Protein AF-A0A9P8RKE7-F1 (afdb_monomer_lite)

pLDDT: mean 92.06, std 8.33, range [48.5, 98.0]

Organism: NCBI:txid152316

Seq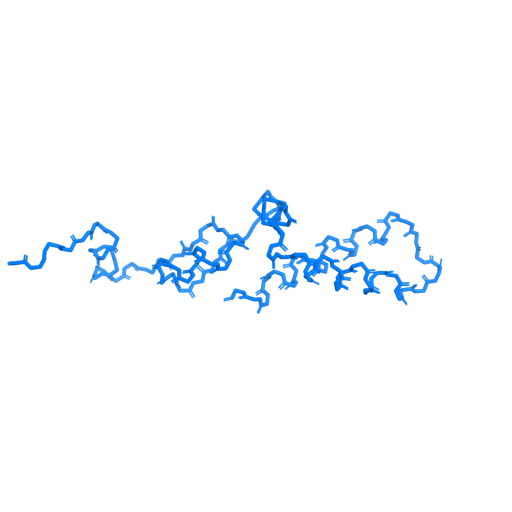uence (90 aa):
RMESDSLTQLRACGTVLIADTADFDKITKFKASEGTTNPSLLYAAATNPSYEPLIRSTIAHVASLPPTITAEDRLRIAVDFLAVQFGKEI

Foldseek 3Di:
DPPDDPLRVCVVVVHQFEAAALALVVCVVSVHPYYDDDLVRLVVNCPDPVCVVLLVVLVVVLVPDDPPQDPVNSVVSSSVSSVVSSRVSD

InterPro domains:
  IPR001585 Transaldolase/Fructose-6-phosphate aldolase [PF00923] (18-90)
  IPR013785 Aldolase-type TIM barrel [G3DSA:3.20.20.70] (1-90)

Radius of gyration: 17.4 Å; chains: 1; bounding box: 41×20×53 Å

Structure (mmCIF, N/CA/C/O backbone):
data_AF-A0A9P8RKE7-F1
#
_entry.id   AF-A0A9P8RKE7-F1
#
loop_
_atom_site.group_PDB
_atom_site.id
_atom_site.type_symbol
_atom_site.label_atom_id
_atom_site.label_alt_id
_atom_site.label_comp_id
_atom_site.label_asym_id
_atom_site.label_entity_id
_atom_site.label_seq_id
_atom_site.pdbx_PDB_ins_code
_atom_site.Cartn_x
_atom_site.Cartn_y
_atom_site.Cartn_z
_atom_site.occupancy
_atom_site.B_iso_or_equiv
_atom_site.auth_seq_id
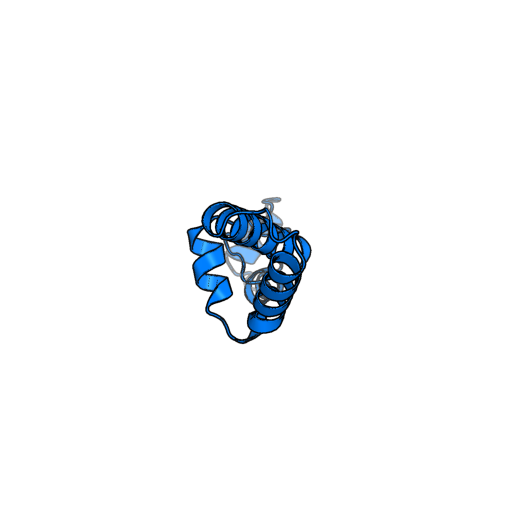_atom_site.auth_comp_id
_atom_site.auth_asym_id
_atom_site.auth_atom_id
_atom_site.pdbx_PDB_model_num
ATOM 1 N N . ARG A 1 1 ? -26.271 -7.508 30.401 1.00 48.50 1 ARG A N 1
ATOM 2 C CA . ARG A 1 1 ? -25.147 -6.547 30.290 1.00 48.50 1 ARG A CA 1
ATOM 3 C C . ARG A 1 1 ? -24.493 -6.873 28.959 1.00 48.50 1 ARG A C 1
ATOM 5 O O . ARG A 1 1 ? -24.144 -8.028 28.786 1.00 48.50 1 ARG A O 1
ATOM 12 N N . MET A 1 2 ? -24.481 -5.964 27.986 1.00 50.91 2 MET A N 1
ATOM 13 C CA . MET A 1 2 ? -23.772 -6.227 26.732 1.00 50.91 2 MET A CA 1
ATOM 14 C C . MET A 1 2 ? -22.289 -6.272 27.109 1.00 50.91 2 MET A C 1
ATOM 16 O O . MET A 1 2 ? -21.741 -5.244 27.499 1.00 50.91 2 MET A O 1
ATOM 20 N N . GLU A 1 3 ? -21.695 -7.461 27.171 1.00 56.62 3 GLU A N 1
ATOM 21 C CA . GLU A 1 3 ? -20.258 -7.577 27.402 1.00 56.62 3 GLU A CA 1
ATOM 22 C C . GLU A 1 3 ? -19.568 -7.010 26.164 1.00 56.62 3 GLU A C 1
ATOM 24 O O . GLU A 1 3 ? -19.649 -7.574 25.075 1.00 56.62 3 GLU A O 1
ATOM 29 N N . SER A 1 4 ? -18.990 -5.820 26.307 1.00 77.44 4 SER A N 1
ATOM 30 C CA . SER A 1 4 ? -18.177 -5.211 25.267 1.00 77.44 4 SER A CA 1
ATOM 31 C C . SER A 1 4 ? -16.827 -5.915 25.238 1.00 77.44 4 SER A C 1
ATOM 33 O O . SER A 1 4 ? -16.166 -6.042 26.270 1.00 77.44 4 SER A O 1
ATOM 35 N N . ASP A 1 5 ? -16.411 -6.372 24.059 1.00 90.75 5 ASP A N 1
ATOM 36 C CA . ASP A 1 5 ? -15.062 -6.893 23.853 1.00 90.75 5 ASP A CA 1
ATOM 37 C C . ASP A 1 5 ? -14.001 -5.808 24.143 1.00 90.75 5 ASP A C 1
ATOM 39 O O . ASP A 1 5 ? -14.294 -4.606 24.159 1.00 90.75 5 ASP A O 1
ATOM 43 N N . SER A 1 6 ? -12.753 -6.221 24.374 1.00 93.94 6 SER A N 1
ATOM 44 C CA . SER A 1 6 ? -11.661 -5.304 24.732 1.00 93.94 6 SER A CA 1
ATOM 45 C C . SER A 1 6 ? -11.427 -4.200 23.694 1.00 93.94 6 SER A C 1
ATOM 47 O O . SER A 1 6 ? -11.078 -3.081 24.067 1.00 93.94 6 SER A O 1
ATOM 49 N N . LEU A 1 7 ? -11.655 -4.472 22.404 1.00 91.94 7 LEU A N 1
ATOM 50 C CA . LEU A 1 7 ? -11.498 -3.479 21.339 1.00 91.94 7 LEU A CA 1
ATOM 51 C C . LEU A 1 7 ? -12.593 -2.408 21.429 1.00 91.94 7 LEU A C 1
ATOM 53 O O . LEU A 1 7 ? -12.327 -1.216 21.283 1.00 91.94 7 LEU A O 1
ATOM 57 N N . THR A 1 8 ? -13.823 -2.820 21.724 1.00 91.50 8 THR A N 1
ATOM 58 C CA . THR A 1 8 ? -14.952 -1.918 21.962 1.00 91.50 8 THR A CA 1
ATOM 59 C C . THR A 1 8 ? -14.736 -1.052 23.202 1.00 91.50 8 THR A C 1
ATOM 61 O O . THR A 1 8 ? -15.047 0.139 23.168 1.00 91.50 8 THR A O 1
ATOM 64 N N . GLN A 1 9 ? -14.145 -1.602 24.265 1.00 93.75 9 GLN A N 1
ATOM 65 C CA . GLN A 1 9 ? -13.779 -0.826 25.454 1.00 93.75 9 GLN A CA 1
ATOM 66 C C . GLN A 1 9 ? -12.686 0.211 25.156 1.00 93.75 9 GLN A C 1
ATOM 68 O O . GLN A 1 9 ? -12.833 1.364 25.554 1.00 93.75 9 GLN A O 1
ATOM 73 N N . LEU A 1 10 ? -11.646 -0.152 24.392 1.00 93.19 10 LEU A N 1
ATOM 74 C CA . LEU A 1 10 ? -10.595 0.784 23.968 1.00 93.19 10 LEU A CA 1
ATOM 75 C C . LEU A 1 10 ? -11.167 1.988 23.205 1.00 93.19 10 LEU A C 1
ATOM 77 O O . LEU A 1 10 ? -10.844 3.128 23.537 1.00 93.19 10 LEU A O 1
ATOM 81 N N . ARG A 1 11 ? -12.080 1.759 22.248 1.00 90.75 11 ARG A N 1
ATOM 82 C CA . ARG A 1 11 ? -12.764 2.861 21.539 1.00 90.75 11 ARG A CA 1
ATOM 83 C C . ARG A 1 11 ? -13.537 3.769 22.492 1.00 90.75 11 ARG A C 1
ATOM 85 O O . ARG A 1 11 ? -13.486 4.987 22.357 1.00 90.75 11 ARG A O 1
ATOM 92 N N . ALA A 1 12 ? -14.265 3.186 23.445 1.00 92.50 12 ALA A N 1
ATOM 93 C CA . ALA A 1 12 ? -15.104 3.939 24.378 1.00 92.50 12 ALA A CA 1
ATOM 94 C C . ALA A 1 12 ? -14.292 4.852 25.316 1.00 92.50 12 ALA A C 1
ATOM 96 O O . ALA A 1 12 ? -14.808 5.873 25.762 1.00 92.50 12 ALA A O 1
ATOM 97 N N . CYS A 1 13 ? -13.019 4.528 25.567 1.00 94.38 13 CYS A N 1
ATOM 98 C CA . CYS A 1 13 ? -12.087 5.366 26.328 1.00 9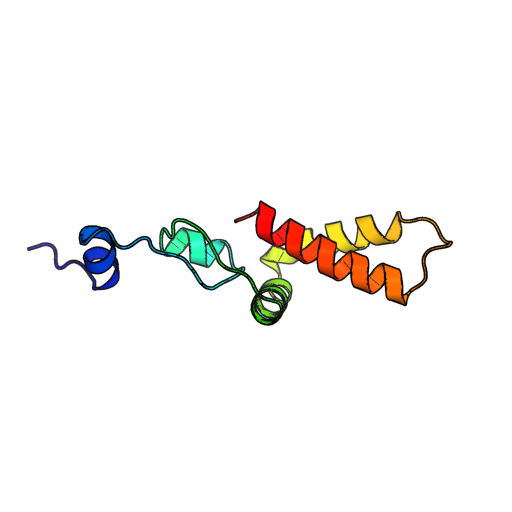4.38 13 CYS A CA 1
ATOM 99 C C . CYS A 1 13 ? -11.538 6.569 25.536 1.00 94.38 13 CYS A C 1
ATOM 101 O O . CYS A 1 13 ? -10.720 7.319 26.064 1.00 94.38 13 CYS A O 1
ATOM 103 N N . GLY A 1 14 ? -11.953 6.756 24.279 1.00 92.31 14 GLY A N 1
ATOM 104 C CA . GLY A 1 14 ? -11.455 7.821 23.406 1.00 92.31 14 GLY A CA 1
ATOM 105 C C . GLY A 1 14 ? -10.147 7.479 22.687 1.00 92.31 14 GLY A C 1
ATOM 106 O O . GLY A 1 14 ? -9.552 8.357 22.065 1.00 92.31 14 GLY A O 1
ATOM 107 N N . THR A 1 15 ? -9.685 6.224 22.744 1.00 93.88 15 THR A N 1
ATOM 108 C CA . THR A 1 15 ? -8.535 5.775 21.951 1.00 93.88 15 THR A CA 1
ATOM 109 C C . THR A 1 15 ? -8.920 5.686 20.478 1.00 93.88 15 THR A C 1
ATOM 111 O O . THR A 1 15 ? -9.879 5.003 20.112 1.00 93.88 15 THR A O 1
ATOM 114 N N . VAL A 1 16 ? -8.137 6.345 19.623 1.00 91.81 16 VAL A N 1
ATOM 115 C CA . VAL A 1 16 ? -8.266 6.223 18.169 1.00 91.81 16 VAL A CA 1
ATOM 116 C C . VAL A 1 16 ? -7.691 4.877 17.742 1.00 91.81 16 VAL A C 1
ATOM 118 O O . VAL A 1 16 ? -6.550 4.553 18.067 1.00 91.81 16 VAL A O 1
ATOM 121 N N . LEU A 1 17 ? -8.488 4.080 17.034 1.00 91.88 17 LEU A N 1
ATOM 122 C CA . LEU A 1 17 ? -8.031 2.798 16.517 1.00 91.88 17 LEU A CA 1
ATOM 123 C C . LEU A 1 17 ? -7.447 2.954 15.124 1.00 91.88 17 LEU A C 1
ATOM 125 O O . LEU A 1 17 ? -8.130 3.408 14.209 1.00 91.88 17 LEU A O 1
ATOM 129 N N . ILE A 1 18 ? -6.218 2.478 14.983 1.00 92.44 18 ILE A N 1
ATOM 130 C CA . ILE A 1 18 ? -5.450 2.465 13.746 1.00 92.44 18 ILE A CA 1
ATOM 131 C C . ILE A 1 18 ? -5.111 1.012 13.432 1.00 92.44 18 ILE A C 1
ATOM 133 O O . ILE A 1 18 ? -4.687 0.273 14.324 1.00 92.44 18 ILE A O 1
ATOM 137 N N . ALA A 1 19 ? -5.328 0.578 12.194 1.00 93.38 19 ALA A N 1
ATOM 138 C CA . ALA A 1 19 ? -5.018 -0.783 11.777 1.00 93.38 19 ALA A CA 1
ATOM 139 C C . ALA A 1 19 ? -3.613 -0.852 11.164 1.00 93.38 19 ALA A C 1
ATOM 141 O O . ALA A 1 19 ? -3.343 -0.202 10.163 1.00 93.38 19 ALA A O 1
ATOM 142 N N . ASP A 1 20 ? -2.728 -1.682 11.712 1.00 94.56 20 ASP A N 1
ATOM 143 C CA . ASP A 1 20 ? -1.384 -1.875 11.150 1.00 94.56 20 ASP A CA 1
ATOM 144 C C . ASP A 1 20 ? -1.401 -2.900 10.007 1.00 94.56 20 ASP A C 1
ATOM 146 O O . ASP A 1 20 ? -1.018 -4.064 10.153 1.00 94.56 20 ASP A O 1
ATOM 150 N N . THR A 1 21 ? -1.985 -2.506 8.875 1.00 92.94 21 THR A N 1
ATOM 151 C CA . THR A 1 21 ? -2.150 -3.369 7.708 1.00 92.94 21 THR A CA 1
ATOM 152 C C . THR A 1 21 ? -2.411 -2.568 6.432 1.00 92.94 21 THR A C 1
ATOM 154 O O . THR A 1 21 ? -3.025 -1.508 6.471 1.00 92.94 21 THR A O 1
ATOM 157 N N . ALA A 1 22 ? -2.004 -3.124 5.287 1.00 92.56 22 ALA A N 1
ATOM 158 C CA . ALA A 1 22 ? -2.401 -2.654 3.955 1.00 92.56 22 ALA A CA 1
ATOM 159 C C . ALA A 1 22 ? -3.606 -3.442 3.385 1.00 92.56 22 ALA A C 1
ATOM 161 O O . ALA A 1 22 ? -3.869 -3.407 2.190 1.00 92.56 22 ALA A O 1
ATOM 162 N N . ASP A 1 23 ? -4.294 -4.215 4.230 1.00 92.62 23 ASP A N 1
ATOM 163 C CA . ASP A 1 23 ? -5.416 -5.082 3.866 1.00 92.62 23 ASP A CA 1
ATOM 164 C C . ASP A 1 23 ? -6.755 -4.395 4.189 1.00 92.62 23 ASP A C 1
ATOM 166 O O . ASP A 1 23 ? -7.192 -4.374 5.345 1.00 92.62 23 ASP A O 1
ATOM 170 N N . PHE A 1 24 ? -7.406 -3.826 3.171 1.00 88.75 24 PHE A N 1
ATOM 171 C CA . PHE A 1 24 ? -8.604 -2.987 3.320 1.00 88.75 24 PHE A CA 1
ATOM 172 C C . PHE A 1 24 ? -9.778 -3.734 3.962 1.00 88.75 24 PHE A C 1
ATOM 174 O O . PHE A 1 24 ? -10.528 -3.162 4.761 1.00 88.75 24 PHE A O 1
ATOM 181 N N . ASP A 1 25 ? -9.897 -5.038 3.694 1.00 88.56 25 ASP A N 1
ATOM 182 C CA . ASP A 1 25 ? -10.927 -5.890 4.291 1.00 88.56 25 ASP A CA 1
ATOM 183 C C . ASP A 1 25 ? -10.768 -5.957 5.813 1.00 88.56 25 ASP A C 1
ATOM 185 O O . ASP A 1 25 ? -11.749 -5.916 6.564 1.00 88.56 25 ASP A O 1
ATOM 189 N N . LYS A 1 26 ? -9.522 -6.019 6.301 1.00 88.88 26 LYS A N 1
ATOM 190 C CA . LYS A 1 26 ? -9.235 -6.028 7.741 1.00 88.88 26 LYS A CA 1
ATOM 191 C C . LYS A 1 26 ? -9.486 -4.663 8.370 1.00 88.88 26 LYS A C 1
ATOM 193 O O . LYS A 1 26 ? -10.083 -4.616 9.446 1.00 88.88 26 LYS A O 1
ATOM 198 N N . ILE A 1 27 ? -9.089 -3.577 7.707 1.00 89.56 27 ILE A N 1
ATOM 199 C CA . ILE A 1 27 ? -9.349 -2.202 8.171 1.00 89.56 27 ILE A CA 1
ATOM 200 C C . ILE A 1 27 ? -10.861 -2.003 8.363 1.00 89.56 27 ILE A C 1
ATOM 202 O O . ILE A 1 27 ? -11.316 -1.640 9.454 1.00 89.56 27 ILE A O 1
ATOM 206 N N . THR A 1 28 ? -11.643 -2.380 7.348 1.00 88.38 28 THR A N 1
ATOM 207 C CA . THR A 1 28 ? -13.111 -2.322 7.360 1.00 88.38 28 THR A CA 1
ATOM 208 C C . THR A 1 28 ? -13.708 -3.208 8.456 1.00 88.38 28 THR A C 1
ATOM 210 O O . THR A 1 28 ? -14.544 -2.755 9.242 1.00 88.38 28 THR A O 1
ATOM 213 N N . LYS A 1 29 ? -13.254 -4.465 8.572 1.00 89.12 29 LYS A N 1
ATOM 214 C CA . LYS A 1 29 ? -13.746 -5.429 9.571 1.00 89.12 29 LYS A CA 1
ATOM 215 C C . LYS A 1 29 ? -13.618 -4.912 11.004 1.00 89.12 29 LYS A C 1
ATOM 217 O O . LYS A 1 29 ? -14.526 -5.118 11.811 1.00 89.12 29 LYS A O 1
ATOM 222 N N . PHE A 1 30 ? -12.504 -4.261 11.334 1.00 88.25 30 PHE A N 1
ATOM 223 C CA . PHE A 1 30 ? -12.249 -3.764 12.688 1.00 88.25 30 PHE A CA 1
ATOM 224 C C . PHE A 1 30 ? -12.785 -2.353 12.944 1.00 88.25 30 PHE A C 1
ATOM 226 O O . PHE A 1 30 ? -12.752 -1.896 14.096 1.00 88.25 30 PHE A O 1
ATOM 233 N N . LYS A 1 31 ? -13.341 -1.703 11.910 1.00 86.38 31 LYS A N 1
ATOM 234 C CA . LYS A 1 31 ? -13.801 -0.309 11.945 1.00 86.38 31 LYS A CA 1
ATOM 235 C C . LYS A 1 31 ? -12.701 0.610 12.483 1.00 86.38 31 LYS A C 1
ATOM 237 O O . LYS A 1 31 ? -12.945 1.402 13.395 1.00 86.38 31 LYS A O 1
ATOM 242 N N . ALA A 1 32 ? -11.477 0.399 12.004 1.00 88.19 32 ALA A N 1
ATOM 243 C CA . ALA A 1 32 ? -10.371 1.299 12.294 1.00 88.19 32 ALA A CA 1
ATOM 244 C C . ALA A 1 32 ? -10.596 2.627 11.561 1.00 88.19 32 ALA A C 1
ATOM 246 O O . ALA A 1 32 ? -11.264 2.655 10.528 1.00 88.19 32 ALA A O 1
ATOM 247 N N . SER A 1 33 ? -10.072 3.717 12.115 1.00 82.81 33 SER A N 1
ATOM 248 C CA . SER A 1 33 ? -10.199 5.045 11.512 1.00 82.81 33 SER A CA 1
ATOM 249 C C . SER A 1 33 ? -9.340 5.187 10.256 1.00 82.81 33 SER A C 1
ATOM 251 O O . SER A 1 33 ? -9.749 5.856 9.318 1.00 82.81 33 SER A O 1
ATOM 253 N N . GLU A 1 34 ? -8.162 4.563 10.257 1.00 87.19 34 GLU A N 1
ATOM 254 C CA . GLU A 1 34 ? -7.196 4.552 9.155 1.00 87.19 34 GLU A CA 1
ATOM 255 C C . GLU A 1 34 ? -6.294 3.307 9.267 1.00 87.19 34 GLU A C 1
ATOM 257 O O . GLU A 1 34 ? -6.304 2.599 10.289 1.00 87.19 34 GLU A O 1
ATOM 262 N N . GLY A 1 35 ? -5.526 3.030 8.211 1.00 90.25 35 GLY A N 1
ATOM 263 C CA . GLY A 1 35 ? -4.518 1.973 8.168 1.00 90.25 35 GLY A CA 1
ATOM 264 C C . GLY A 1 35 ? -3.099 2.527 8.038 1.00 90.25 35 GLY A C 1
ATOM 265 O O . GLY A 1 35 ? -2.861 3.448 7.260 1.00 90.25 35 GLY A O 1
ATOM 266 N N . THR A 1 36 ? -2.136 1.952 8.759 1.00 92.25 36 THR A N 1
ATOM 267 C CA . THR A 1 36 ? -0.710 2.233 8.554 1.00 92.25 36 THR A CA 1
ATOM 268 C C . THR A 1 36 ? -0.094 1.186 7.644 1.00 92.25 36 THR A C 1
ATOM 270 O O . THR A 1 36 ? -0.301 -0.016 7.809 1.00 92.25 36 THR A O 1
ATOM 273 N N . THR A 1 37 ? 0.688 1.646 6.669 1.00 92.88 37 THR A N 1
ATOM 274 C CA . THR A 1 37 ? 1.404 0.767 5.745 1.00 92.88 37 THR A CA 1
ATOM 275 C C . THR A 1 37 ? 2.908 0.864 5.971 1.00 92.88 37 THR A C 1
ATOM 277 O O . THR A 1 37 ? 3.443 1.861 6.455 1.00 92.88 37 THR A O 1
ATOM 280 N N . ASN A 1 38 ? 3.604 -0.209 5.622 1.00 94.06 38 ASN A N 1
ATOM 281 C CA . ASN A 1 38 ? 5.054 -0.257 5.505 1.00 94.06 38 ASN A CA 1
ATOM 282 C C . ASN A 1 38 ? 5.407 -1.251 4.378 1.00 94.06 38 ASN A C 1
ATOM 284 O O . ASN A 1 38 ? 4.518 -1.982 3.922 1.00 94.06 38 ASN A O 1
ATOM 288 N N . PRO A 1 39 ? 6.669 -1.316 3.912 1.00 93.81 39 PRO A N 1
ATOM 289 C CA . PRO A 1 39 ? 7.039 -2.183 2.791 1.00 93.81 39 PRO A CA 1
ATOM 290 C C . PRO A 1 39 ? 6.646 -3.657 2.978 1.00 93.81 39 PRO A C 1
ATOM 292 O O . PRO A 1 39 ? 6.156 -4.288 2.043 1.00 93.81 39 PRO A O 1
ATOM 295 N N . SER A 1 40 ? 6.793 -4.201 4.188 1.00 95.62 40 SER A N 1
ATOM 296 C CA . SER A 1 40 ? 6.441 -5.594 4.488 1.00 95.62 40 SER A CA 1
ATOM 297 C C . SER A 1 40 ? 4.931 -5.841 4.427 1.00 95.62 40 SER A C 1
ATOM 299 O O . SER A 1 40 ? 4.495 -6.880 3.932 1.00 95.62 40 SER A O 1
ATOM 301 N N . LEU A 1 41 ? 4.121 -4.887 4.896 1.00 95.94 41 LEU A N 1
ATOM 302 C CA . LEU A 1 41 ? 2.660 -4.966 4.844 1.00 95.94 41 LEU A CA 1
ATOM 303 C C . LEU A 1 41 ? 2.132 -4.833 3.414 1.00 95.94 41 LEU A C 1
ATOM 305 O O . LEU A 1 41 ? 1.229 -5.575 3.036 1.00 95.94 41 LEU A O 1
ATOM 309 N N . LEU A 1 42 ? 2.722 -3.940 2.614 1.00 94.44 42 LEU A N 1
ATOM 310 C CA . LEU A 1 42 ? 2.411 -3.812 1.189 1.00 94.44 42 LEU A CA 1
ATOM 311 C C . LEU A 1 42 ? 2.751 -5.095 0.438 1.00 94.44 42 LEU A C 1
ATOM 313 O O . LEU A 1 42 ? 1.943 -5.561 -0.356 1.00 94.44 42 LEU A O 1
ATOM 317 N N . TYR A 1 43 ? 3.908 -5.699 0.721 1.00 94.00 43 TYR A N 1
ATOM 318 C CA . TYR A 1 43 ? 4.277 -6.986 0.141 1.00 94.00 43 TYR A CA 1
ATOM 319 C C . TYR A 1 43 ? 3.255 -8.071 0.494 1.00 94.00 43 TYR A C 1
ATOM 321 O O . TYR A 1 43 ? 2.740 -8.740 -0.398 1.00 94.00 43 TYR A O 1
ATOM 329 N N . ALA A 1 44 ? 2.904 -8.212 1.776 1.00 93.69 44 ALA A N 1
ATOM 330 C CA . ALA A 1 44 ? 1.915 -9.196 2.205 1.00 93.69 44 ALA A CA 1
ATOM 331 C C . ALA A 1 44 ? 0.554 -8.972 1.524 1.00 93.69 44 ALA A C 1
ATOM 333 O O . ALA A 1 44 ? -0.040 -9.926 1.023 1.00 93.69 44 ALA A O 1
ATOM 334 N N . ALA A 1 45 ? 0.086 -7.723 1.439 1.00 93.19 45 ALA A N 1
ATOM 335 C CA . ALA A 1 45 ? -1.158 -7.394 0.754 1.00 93.19 45 ALA A CA 1
ATOM 336 C C . ALA A 1 45 ? -1.067 -7.687 -0.751 1.00 93.19 45 ALA A C 1
ATOM 338 O O . ALA A 1 45 ? -1.923 -8.380 -1.281 1.00 93.19 45 ALA A O 1
ATOM 339 N N . ALA A 1 46 ? -0.001 -7.273 -1.437 1.00 92.88 46 ALA A N 1
ATOM 340 C CA . ALA A 1 46 ? 0.189 -7.492 -2.873 1.00 92.88 46 ALA A CA 1
ATOM 341 C C . ALA A 1 46 ? 0.157 -8.975 -3.300 1.00 92.88 46 ALA A C 1
ATOM 343 O O . ALA A 1 46 ? -0.109 -9.263 -4.465 1.00 92.88 46 ALA A O 1
ATOM 344 N N . THR A 1 47 ? 0.400 -9.919 -2.380 1.00 92.38 47 THR A N 1
ATOM 345 C CA . THR A 1 47 ? 0.249 -11.364 -2.648 1.00 92.38 47 THR A CA 1
ATOM 346 C C . THR A 1 47 ? -1.199 -11.865 -2.618 1.00 92.38 47 THR A C 1
ATOM 348 O O . THR A 1 47 ? -1.465 -12.987 -3.047 1.00 92.38 47 THR A O 1
ATOM 351 N N . ASN A 1 48 ? -2.142 -11.058 -2.126 1.00 93.12 48 ASN A N 1
ATOM 352 C CA . ASN A 1 48 ? -3.562 -11.382 -2.108 1.00 93.12 48 ASN A CA 1
ATOM 353 C C . ASN A 1 48 ? -4.170 -11.191 -3.514 1.00 93.12 48 ASN A C 1
ATOM 355 O O . ASN A 1 48 ? -4.130 -10.074 -4.040 1.00 93.12 48 ASN A O 1
ATOM 359 N N . PRO A 1 49 ? -4.797 -12.227 -4.107 1.00 94.38 49 PRO A N 1
ATOM 360 C CA . PRO A 1 49 ? -5.443 -12.123 -5.417 1.00 94.38 49 PRO A CA 1
ATOM 361 C C . PRO A 1 49 ? -6.493 -11.011 -5.517 1.00 94.38 49 PRO A C 1
ATOM 363 O O . PRO A 1 49 ? -6.654 -10.423 -6.583 1.00 94.38 49 PRO A O 1
ATOM 366 N N . SER A 1 50 ? -7.171 -10.663 -4.417 1.00 91.88 50 SER A N 1
ATOM 367 C CA . SER A 1 50 ? -8.150 -9.565 -4.404 1.00 91.88 50 SER A CA 1
ATOM 368 C C . SER A 1 50 ? -7.541 -8.210 -4.782 1.00 91.88 50 SER A C 1
ATOM 370 O O . SER A 1 50 ? -8.257 -7.326 -5.245 1.00 91.88 50 SER A O 1
ATOM 372 N N . TYR A 1 51 ? -6.223 -8.044 -4.626 1.00 94.38 51 TYR A N 1
ATOM 373 C CA . TYR A 1 51 ? -5.502 -6.805 -4.929 1.00 94.38 51 TYR A CA 1
ATOM 374 C C . TYR A 1 51 ? -4.746 -6.858 -6.265 1.00 94.38 51 TYR A C 1
ATOM 376 O O . TYR A 1 51 ? -4.065 -5.900 -6.637 1.00 94.38 51 TYR A O 1
ATOM 384 N N . GLU A 1 52 ? -4.920 -7.928 -7.048 1.00 95.00 52 GLU A N 1
ATOM 385 C CA . GLU A 1 52 ? -4.381 -8.049 -8.406 1.00 95.00 52 GLU A CA 1
ATOM 386 C C . GLU A 1 52 ? -4.710 -6.844 -9.316 1.00 95.00 52 GLU A C 1
ATOM 388 O O . GLU A 1 52 ? -3.821 -6.417 -10.063 1.00 95.00 52 GLU A O 1
ATOM 393 N N . PRO A 1 53 ? -5.912 -6.224 -9.260 1.00 95.31 53 PRO A N 1
ATOM 394 C CA . PRO A 1 53 ? -6.200 -5.033 -10.061 1.00 95.31 53 PRO A CA 1
ATOM 395 C C . PRO A 1 53 ? -5.228 -3.867 -9.812 1.00 95.31 53 PRO A C 1
ATOM 397 O O . PRO A 1 53 ? -4.829 -3.195 -10.766 1.00 95.31 53 PRO A O 1
ATOM 400 N N . LEU A 1 54 ? -4.775 -3.662 -8.567 1.00 95.19 54 LEU A N 1
ATOM 401 C CA . LEU A 1 54 ? -3.798 -2.618 -8.222 1.00 95.19 54 LEU A CA 1
ATOM 402 C C . LEU A 1 54 ? -2.417 -2.920 -8.812 1.00 95.19 54 LEU A C 1
ATOM 404 O O . LEU A 1 54 ? -1.736 -2.025 -9.323 1.00 95.19 54 LEU A O 1
ATOM 408 N N . ILE A 1 55 ? -2.024 -4.196 -8.812 1.00 95.38 55 ILE A N 1
ATOM 409 C CA . ILE A 1 55 ? -0.776 -4.656 -9.430 1.00 95.38 55 ILE A CA 1
ATOM 410 C C . ILE A 1 55 ? -0.829 -4.445 -10.944 1.00 95.38 55 ILE A C 1
ATOM 412 O O . ILE A 1 55 ? 0.098 -3.883 -11.526 1.00 95.38 55 ILE A O 1
ATOM 416 N N . ARG A 1 56 ? -1.938 -4.819 -11.591 1.00 96.50 56 ARG A N 1
ATOM 417 C CA . ARG A 1 56 ? -2.133 -4.619 -13.036 1.00 96.50 56 ARG A CA 1
ATOM 418 C C . ARG A 1 56 ? -2.112 -3.143 -13.421 1.00 96.50 56 ARG A C 1
ATOM 420 O O 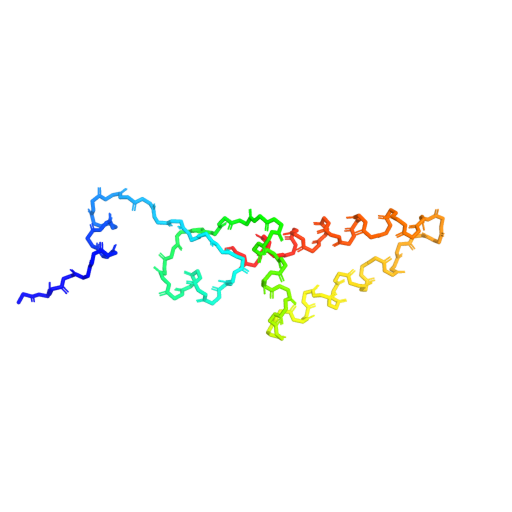. ARG A 1 56 ? -1.464 -2.792 -14.405 1.00 96.50 56 ARG A O 1
ATOM 427 N N . SER A 1 57 ? -2.765 -2.290 -12.634 1.00 96.69 57 SER A N 1
ATOM 428 C CA . SER A 1 57 ? -2.739 -0.835 -12.813 1.00 96.69 57 SER A CA 1
ATOM 429 C C . SER A 1 57 ? -1.314 -0.281 -12.710 1.00 96.69 57 SER A C 1
ATOM 431 O O . SER A 1 57 ? -0.869 0.457 -13.588 1.00 96.69 57 SER A O 1
ATOM 433 N N . THR A 1 58 ? -0.554 -0.719 -11.702 1.00 97.00 58 THR A N 1
ATOM 434 C CA . THR A 1 58 ? 0.859 -0.348 -11.528 1.00 97.00 58 THR A CA 1
ATOM 435 C C . THR A 1 58 ? 1.708 -0.765 -12.727 1.00 97.00 58 THR A C 1
ATOM 437 O O . THR A 1 58 ? 2.450 0.056 -13.264 1.00 97.00 58 THR A O 1
ATOM 440 N N . ILE A 1 59 ? 1.572 -2.013 -13.189 1.00 96.75 59 ILE A N 1
ATOM 441 C CA . ILE A 1 59 ? 2.304 -2.528 -14.357 1.00 96.75 59 ILE A CA 1
ATOM 442 C C . ILE A 1 59 ? 1.962 -1.712 -15.609 1.00 96.75 59 ILE A C 1
ATOM 444 O O . ILE A 1 59 ? 2.864 -1.315 -16.345 1.00 96.75 59 ILE A O 1
ATOM 448 N N . ALA A 1 60 ? 0.679 -1.420 -15.839 1.00 97.88 60 ALA A N 1
ATOM 449 C CA . ALA A 1 60 ? 0.242 -0.605 -16.969 1.00 97.88 60 ALA A CA 1
ATOM 450 C C . ALA A 1 60 ? 0.812 0.822 -16.901 1.00 97.88 60 ALA A C 1
ATOM 452 O O . ALA A 1 60 ? 1.297 1.340 -17.909 1.00 97.88 60 ALA A O 1
ATOM 453 N N . HIS A 1 61 ? 0.817 1.435 -15.713 1.00 97.50 61 HIS A N 1
ATOM 454 C CA . HIS A 1 61 ? 1.402 2.755 -15.500 1.00 97.50 61 HIS A CA 1
ATOM 455 C C . HIS A 1 61 ? 2.890 2.760 -15.852 1.00 97.50 61 HIS A C 1
ATOM 457 O O . HIS A 1 61 ? 3.318 3.546 -16.699 1.00 97.50 61 HIS A O 1
ATOM 463 N N . VAL A 1 62 ? 3.680 1.847 -15.281 1.00 97.19 62 VAL A N 1
ATOM 464 C CA . VAL A 1 62 ? 5.123 1.834 -15.547 1.00 97.19 62 VAL A CA 1
ATOM 465 C C . VAL A 1 62 ? 5.466 1.391 -16.960 1.00 97.19 62 VAL A C 1
ATOM 467 O O . VAL A 1 62 ? 6.493 1.823 -17.471 1.00 97.19 62 VAL A O 1
ATOM 470 N N . ALA A 1 63 ? 4.621 0.602 -17.628 1.00 96.00 63 ALA A N 1
ATOM 471 C CA . ALA A 1 63 ? 4.776 0.278 -19.046 1.00 96.00 63 ALA A CA 1
ATOM 472 C C . ALA A 1 63 ? 4.561 1.502 -19.953 1.00 96.00 63 ALA A C 1
ATOM 474 O O . ALA A 1 63 ? 5.202 1.604 -20.996 1.00 96.00 63 ALA A O 1
ATOM 475 N N . SER A 1 64 ? 3.719 2.458 -19.542 1.00 97.31 64 SER A N 1
ATOM 476 C CA . SER A 1 64 ? 3.456 3.691 -20.298 1.00 97.31 64 SER A CA 1
ATOM 477 C C . SER A 1 64 ? 4.583 4.734 -20.232 1.00 97.31 64 SER A C 1
ATOM 479 O O . SER A 1 64 ? 4.579 5.694 -21.003 1.00 97.31 64 SER A O 1
ATOM 481 N N . LEU A 1 65 ? 5.561 4.563 -19.331 1.00 97.44 65 LEU A N 1
ATOM 482 C CA . LEU A 1 65 ? 6.650 5.528 -19.150 1.00 97.44 65 LEU A CA 1
ATOM 483 C C . LEU A 1 65 ? 7.619 5.552 -20.352 1.00 97.44 65 LEU A C 1
ATOM 485 O O . LEU A 1 65 ? 7.841 4.505 -20.978 1.00 97.44 65 LEU A O 1
ATOM 489 N N . PRO A 1 66 ? 8.269 6.701 -20.638 1.00 97.75 66 PRO A N 1
ATOM 490 C CA . PRO A 1 66 ? 9.172 6.857 -21.780 1.00 97.75 66 PRO A CA 1
ATOM 491 C C . PRO A 1 66 ? 10.281 5.797 -21.831 1.00 97.75 66 PRO A C 1
ATOM 493 O O . PRO A 1 66 ? 10.856 5.477 -20.789 1.00 97.75 66 PRO A O 1
ATOM 496 N N . PRO A 1 67 ? 10.651 5.275 -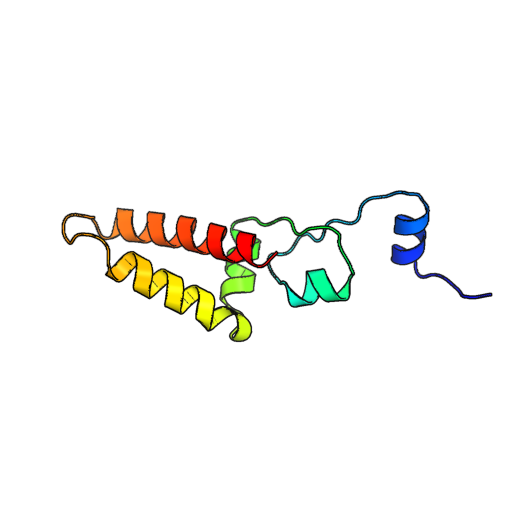23.017 1.00 95.44 67 PRO A N 1
ATOM 497 C CA . PRO A 1 67 ? 11.647 4.204 -23.158 1.00 95.44 67 PRO A CA 1
ATOM 498 C C . PRO A 1 67 ? 13.043 4.582 -22.640 1.00 95.44 67 PRO A C 1
ATOM 500 O O . PRO A 1 67 ? 13.860 3.703 -22.400 1.00 95.44 67 PRO A O 1
ATOM 503 N N . THR A 1 68 ? 13.306 5.873 -22.430 1.00 97.69 68 THR A N 1
ATOM 504 C CA . THR A 1 68 ? 14.545 6.394 -21.841 1.00 97.69 68 THR A CA 1
ATOM 505 C C . THR A 1 68 ? 14.698 6.084 -20.349 1.00 97.69 68 THR A C 1
ATOM 507 O O . THR A 1 68 ? 15.800 6.213 -19.827 1.00 97.69 68 THR A O 1
ATOM 510 N N . ILE A 1 69 ? 13.624 5.693 -19.653 1.00 97.56 69 ILE A N 1
ATOM 511 C CA . ILE A 1 69 ? 13.680 5.298 -18.240 1.00 97.56 69 ILE A CA 1
ATOM 512 C C . ILE A 1 69 ? 14.257 3.887 -18.121 1.00 97.56 69 ILE A C 1
ATOM 514 O O . ILE A 1 69 ? 13.749 2.947 -18.745 1.00 97.56 69 ILE A O 1
ATOM 518 N N . THR A 1 70 ? 15.288 3.747 -17.286 1.00 97.94 70 THR A N 1
ATOM 519 C CA . THR A 1 70 ? 15.979 2.477 -17.048 1.00 97.94 70 THR A CA 1
ATOM 520 C C . THR A 1 70 ? 15.059 1.444 -16.392 1.00 97.94 70 THR A C 1
ATOM 522 O O . THR A 1 70 ? 14.042 1.778 -15.780 1.00 97.94 70 THR A O 1
ATOM 525 N N . ALA A 1 71 ? 15.410 0.162 -16.502 1.00 96.12 71 ALA A N 1
ATOM 526 C CA . ALA A 1 71 ? 14.656 -0.899 -15.837 1.00 96.12 71 ALA A CA 1
ATOM 527 C C . ALA A 1 71 ? 14.661 -0.744 -14.303 1.00 96.12 71 ALA A C 1
ATOM 529 O O . ALA A 1 71 ? 13.640 -0.988 -13.663 1.00 96.12 71 ALA A O 1
ATOM 530 N N . GLU A 1 72 ? 15.783 -0.299 -13.727 1.00 97.62 72 GLU A N 1
ATOM 531 C CA . GLU A 1 72 ? 15.907 -0.043 -12.290 1.00 97.62 72 GLU A CA 1
ATOM 532 C C . GLU A 1 72 ? 14.989 1.103 -11.849 1.00 97.62 72 GLU A C 1
ATOM 534 O O . GLU A 1 72 ? 14.204 0.938 -10.916 1.00 97.62 72 GLU A O 1
ATOM 539 N N . ASP A 1 73 ? 15.000 2.228 -12.567 1.00 97.88 73 ASP A N 1
ATOM 540 C CA . ASP A 1 73 ? 14.132 3.365 -12.251 1.00 97.88 73 ASP A CA 1
ATOM 541 C C . ASP A 1 73 ? 12.651 3.011 -12.419 1.00 97.88 73 ASP A C 1
ATOM 543 O O . ASP A 1 73 ? 11.829 3.393 -11.588 1.00 97.88 73 ASP A O 1
ATOM 547 N N . ARG A 1 74 ? 12.288 2.219 -13.441 1.00 97.81 74 ARG A N 1
ATOM 548 C CA . ARG A 1 74 ? 10.910 1.718 -13.594 1.00 97.81 74 ARG A CA 1
ATOM 549 C C . ARG A 1 74 ? 10.476 0.870 -12.410 1.00 97.81 74 ARG A C 1
ATOM 551 O O . ARG A 1 74 ? 9.332 0.999 -11.984 1.00 97.81 74 ARG A O 1
ATOM 558 N N . LEU A 1 75 ? 11.357 0.021 -11.881 1.00 96.81 7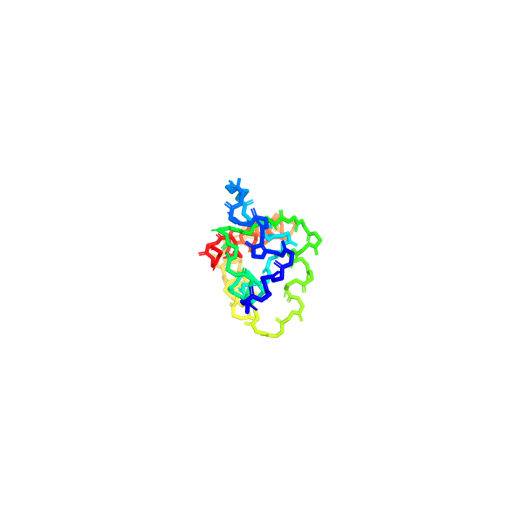5 LEU A N 1
ATOM 559 C CA . LEU A 1 75 ? 11.052 -0.783 -10.700 1.00 96.81 75 LEU A CA 1
ATOM 560 C C . LEU A 1 75 ? 10.834 0.105 -9.470 1.00 96.81 75 LEU A C 1
ATOM 562 O O . LEU A 1 75 ? 9.861 -0.098 -8.749 1.00 96.81 75 LEU A O 1
ATOM 566 N N . ARG A 1 76 ? 11.685 1.116 -9.256 1.00 97.38 76 ARG A N 1
ATOM 567 C CA . ARG A 1 76 ? 11.518 2.077 -8.150 1.00 97.38 76 ARG A CA 1
ATOM 568 C C . ARG A 1 76 ? 10.187 2.821 -8.257 1.00 97.38 76 ARG A C 1
ATOM 570 O O . ARG A 1 76 ? 9.418 2.833 -7.303 1.00 97.38 76 ARG A O 1
ATOM 577 N N . ILE A 1 77 ? 9.873 3.336 -9.448 1.00 98.00 77 ILE A N 1
ATOM 578 C CA . ILE A 1 77 ? 8.598 4.012 -9.719 1.00 98.00 77 ILE A CA 1
ATOM 579 C C . ILE A 1 77 ? 7.416 3.058 -9.511 1.00 98.00 77 ILE A C 1
ATOM 581 O O . ILE A 1 77 ? 6.399 3.473 -8.966 1.00 98.00 77 ILE A O 1
ATOM 585 N N . ALA A 1 78 ? 7.530 1.785 -9.905 1.00 97.06 78 ALA A N 1
ATOM 586 C CA . ALA A 1 78 ? 6.474 0.795 -9.692 1.00 97.06 78 ALA A CA 1
ATOM 587 C C . ALA A 1 78 ? 6.180 0.594 -8.202 1.00 97.06 78 ALA A C 1
ATOM 589 O O . ALA A 1 78 ? 5.015 0.562 -7.814 1.00 97.06 78 ALA A O 1
ATOM 590 N N . VAL A 1 79 ? 7.221 0.477 -7.372 1.00 96.12 79 VAL A N 1
ATOM 591 C CA . VAL A 1 79 ? 7.075 0.299 -5.921 1.00 96.12 79 VAL A CA 1
ATOM 592 C C . VAL A 1 79 ? 6.418 1.525 -5.287 1.00 96.12 79 VAL A C 1
ATOM 594 O O . VAL A 1 79 ? 5.441 1.369 -4.555 1.00 96.12 79 VAL A O 1
ATOM 597 N N . ASP A 1 80 ? 6.892 2.729 -5.616 1.00 96.88 80 ASP A N 1
ATOM 598 C CA . ASP A 1 80 ? 6.325 3.978 -5.091 1.00 96.88 80 ASP A CA 1
ATOM 599 C C . ASP A 1 80 ? 4.868 4.161 -5.536 1.00 96.88 80 ASP A C 1
ATOM 601 O O . ASP A 1 80 ? 3.988 4.473 -4.730 1.00 96.88 80 ASP A O 1
ATOM 605 N N . PHE A 1 81 ? 4.583 3.912 -6.817 1.00 97.06 81 PHE A N 1
ATOM 606 C CA . PHE A 1 81 ? 3.233 4.007 -7.359 1.00 97.06 81 PHE A CA 1
ATOM 607 C C . PHE A 1 81 ? 2.297 3.002 -6.688 1.00 97.06 81 PHE A C 1
ATOM 609 O O . PHE A 1 81 ? 1.201 3.380 -6.281 1.00 97.06 81 PHE A O 1
ATOM 616 N N . LEU A 1 82 ? 2.728 1.749 -6.523 1.00 95.94 82 LEU A N 1
ATOM 617 C CA . LEU A 1 82 ? 1.933 0.719 -5.862 1.00 95.94 82 LEU A CA 1
ATOM 618 C C . LEU A 1 82 ? 1.622 1.096 -4.411 1.00 95.94 82 LEU A C 1
ATOM 620 O O . LEU A 1 82 ? 0.474 0.977 -3.989 1.00 95.94 82 LEU A O 1
ATOM 624 N N . ALA A 1 83 ? 2.611 1.595 -3.666 1.00 95.94 83 ALA A N 1
ATOM 625 C CA . ALA A 1 83 ? 2.418 2.054 -2.294 1.00 95.94 83 ALA A CA 1
ATOM 626 C C . ALA A 1 83 ? 1.350 3.159 -2.208 1.00 95.94 83 ALA A C 1
ATOM 628 O O . ALA A 1 83 ? 0.466 3.104 -1.354 1.00 95.94 83 ALA A O 1
ATOM 629 N N . VAL A 1 84 ? 1.380 4.120 -3.138 1.00 95.25 84 VAL A N 1
ATOM 630 C CA . VAL A 1 84 ? 0.369 5.184 -3.228 1.00 95.25 84 VAL A CA 1
ATOM 631 C C . VAL A 1 84 ? -1.005 4.634 -3.611 1.00 95.25 84 VAL A C 1
ATOM 633 O O . VAL A 1 84 ? -2.003 5.108 -3.079 1.00 95.25 84 VAL A O 1
ATOM 636 N N . GLN A 1 85 ? -1.086 3.654 -4.514 1.00 94.94 85 GLN A N 1
ATOM 637 C CA . GLN A 1 85 ? -2.364 3.028 -4.867 1.00 94.94 85 GLN A CA 1
ATOM 638 C C . GLN A 1 85 ? -2.991 2.332 -3.658 1.00 94.94 85 GLN A C 1
ATOM 640 O O . GLN A 1 85 ? -4.159 2.565 -3.378 1.00 94.94 85 GLN A O 1
ATOM 645 N N . PHE A 1 86 ? -2.209 1.568 -2.890 1.00 93.31 86 PHE A N 1
ATOM 646 C CA . PHE A 1 86 ? -2.699 0.983 -1.641 1.00 93.31 86 PHE A CA 1
ATOM 647 C C . PHE A 1 86 ? -3.166 2.054 -0.652 1.00 93.31 86 PHE A C 1
ATOM 649 O O . PHE A 1 86 ? -4.238 1.922 -0.080 1.00 93.31 86 PHE A O 1
ATOM 656 N N . GLY A 1 87 ? -2.406 3.139 -0.487 1.00 91.31 87 GLY A N 1
ATOM 657 C CA . GLY A 1 87 ? -2.790 4.237 0.402 1.00 91.31 87 GLY A CA 1
ATOM 658 C C . GLY A 1 87 ? -4.035 5.021 -0.031 1.00 91.31 87 GLY A C 1
ATOM 659 O O . GLY A 1 87 ? -4.600 5.718 0.796 1.00 91.31 87 GLY A O 1
ATOM 660 N N . LYS A 1 88 ? -4.463 4.940 -1.299 1.00 91.31 88 LYS A N 1
ATOM 661 C CA . LYS A 1 88 ? -5.689 5.599 -1.794 1.00 91.31 88 LYS A CA 1
ATOM 662 C C . LYS A 1 88 ? -6.965 4.802 -1.539 1.00 91.31 88 LYS A C 1
ATOM 664 O O . LYS A 1 88 ? -8.043 5.383 -1.571 1.00 91.31 88 LYS A O 1
ATOM 669 N N . GLU A 1 89 ? -6.836 3.493 -1.369 1.00 87.69 89 GLU A N 1
ATOM 670 C CA . GLU A 1 89 ? -7.953 2.586 -1.085 1.00 87.69 89 GLU A CA 1
ATOM 671 C C . GLU A 1 89 ? -8.222 2.451 0.429 1.00 87.69 89 GLU A C 1
ATOM 673 O O . GLU A 1 89 ? -9.256 1.910 0.821 1.00 87.69 89 GLU A O 1
ATOM 678 N N . ILE A 1 90 ? -7.291 2.933 1.269 1.00 83.75 90 ILE A N 1
ATOM 679 C CA . ILE A 1 90 ? -7.409 3.059 2.736 1.00 83.75 90 ILE A CA 1
ATOM 680 C C . ILE A 1 90 ? -8.072 4.389 3.080 1.00 83.75 90 ILE A C 1
ATOM 682 O O . ILE A 1 90 ? -8.985 4.365 3.935 1.00 83.75 90 ILE A O 1
#

Secondary structure (DSSP, 8-state):
-----HHHHHHHTTPPPEE--S-HHHHHHHT-SEE---HHHHHHHHTSGGGHHHHHHHHHHHHTS-TTS-HHHHHHHHHHHHHHHHHHH-